Protein AF-J2ZM43-F1 (afdb_monomer_lite)

Radius of gyration: 31.18 Å; chains: 1; bounding box: 50×51×75 Å

Sequence (63 aa):
MSFFDALVYTLAYFPVISALACIDNPPPMPTTVHELRGQSYMRHRASYAGILHESRRGLVVGH

Structure (mmCIF, N/CA/C/O backbone):
data_AF-J2ZM43-F1
#
_entry.id   AF-J2ZM43-F1
#
loop_
_atom_site.group_PDB
_atom_site.id
_atom_site.type_symbol
_atom_site.label_atom_id
_atom_site.label_alt_id
_atom_site.label_comp_id
_atom_site.label_asym_id
_atom_site.label_entity_id
_atom_site.label_seq_id
_atom_site.pdbx_PDB_ins_code
_atom_site.Cartn_x
_atom_site.Cartn_y
_atom_site.Cartn_z
_atom_site.occupancy
_atom_site.B_iso_or_equiv
_atom_site.auth_seq_id
_atom_site.auth_comp_id
_atom_site.auth_asym_id
_atom_site.auth_atom_id
_atom_site.pdbx_PDB_model_num
ATOM 1 N N . MET A 1 1 ? 16.409 -6.754 -19.579 1.00 65.31 1 MET A N 1
ATOM 2 C CA . MET A 1 1 ? 16.082 -6.125 -18.284 1.00 65.31 1 MET A CA 1
ATOM 3 C C . MET A 1 1 ? 17.379 -5.937 -17.521 1.00 65.31 1 MET A C 1
ATOM 5 O O . MET A 1 1 ? 18.123 -6.901 -17.388 1.00 65.31 1 MET A O 1
ATOM 9 N N . SER A 1 2 ? 17.714 -4.697 -17.165 1.00 85.19 2 SER A N 1
ATOM 10 C CA . SER A 1 2 ? 18.984 -4.344 -16.507 1.00 85.19 2 SER A CA 1
ATOM 11 C C . SER A 1 2 ? 18.865 -4.478 -14.985 1.00 85.19 2 SER A C 1
ATOM 13 O O . SER A 1 2 ? 17.768 -4.389 -14.442 1.00 85.19 2 SER A O 1
ATOM 15 N N . PHE A 1 3 ? 19.984 -4.644 -14.278 1.00 83.06 3 PHE A N 1
ATOM 16 C CA . PHE A 1 3 ? 20.004 -4.670 -12.811 1.00 83.06 3 PHE A CA 1
ATOM 17 C C . PHE A 1 3 ? 19.402 -3.394 -12.196 1.00 83.06 3 PHE A C 1
ATOM 19 O O . PHE A 1 3 ? 18.589 -3.464 -11.279 1.00 83.06 3 PHE A O 1
ATOM 26 N N . PHE A 1 4 ? 19.737 -2.227 -12.752 1.00 84.50 4 PHE A N 1
ATOM 27 C CA . PHE A 1 4 ? 19.185 -0.945 -12.302 1.00 84.50 4 PHE A CA 1
ATOM 28 C C . PHE A 1 4 ? 17.674 -0.845 -12.518 1.00 84.50 4 PHE A C 1
ATOM 30 O O . PHE A 1 4 ? 16.974 -0.265 -11.696 1.00 84.50 4 PHE A O 1
ATOM 37 N N . ASP A 1 5 ? 17.174 -1.450 -13.591 1.00 84.31 5 ASP A N 1
ATOM 38 C CA . ASP A 1 5 ? 15.749 -1.481 -13.915 1.00 84.31 5 ASP A CA 1
ATOM 39 C C . ASP A 1 5 ? 14.974 -2.321 -12.888 1.00 84.31 5 ASP A C 1
ATOM 41 O O . ASP A 1 5 ? 13.960 -1.878 -12.355 1.00 84.3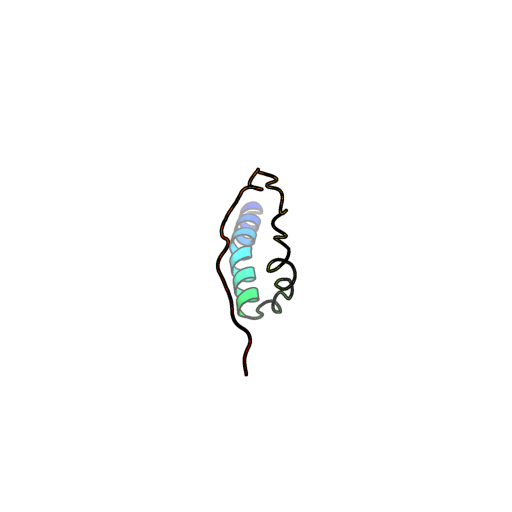1 5 ASP A O 1
ATOM 45 N N . ALA A 1 6 ? 15.526 -3.473 -12.490 1.00 89.69 6 ALA A N 1
ATOM 46 C CA . ALA A 1 6 ? 14.975 -4.286 -11.407 1.00 89.69 6 ALA A CA 1
ATOM 47 C C . ALA A 1 6 ? 14.980 -3.551 -10.052 1.00 89.69 6 ALA A C 1
ATOM 49 O O . ALA A 1 6 ? 14.019 -3.670 -9.290 1.00 89.69 6 ALA A O 1
ATOM 50 N N . LEU A 1 7 ? 16.022 -2.764 -9.751 1.00 89.25 7 LEU A N 1
ATOM 51 C CA . LEU A 1 7 ? 16.068 -1.947 -8.532 1.00 89.25 7 LEU A CA 1
ATOM 52 C C . LEU A 1 7 ? 14.998 -0.852 -8.537 1.00 89.25 7 LEU A C 1
ATOM 54 O O . LEU A 1 7 ? 14.260 -0.721 -7.562 1.00 89.25 7 LEU A O 1
ATOM 58 N N . VAL A 1 8 ? 14.878 -0.096 -9.631 1.00 91.25 8 VAL A N 1
ATOM 59 C CA . VAL A 1 8 ? 13.858 0.955 -9.779 1.00 91.25 8 VAL A CA 1
ATOM 60 C C . VAL A 1 8 ? 12.459 0.357 -9.688 1.00 91.25 8 VAL A C 1
ATOM 62 O O . VAL A 1 8 ? 11.621 0.873 -8.952 1.00 91.25 8 VAL A O 1
ATOM 65 N N . TYR A 1 9 ? 12.224 -0.765 -10.366 1.00 90.62 9 TYR A N 1
ATOM 66 C CA . TYR A 1 9 ? 10.960 -1.488 -10.314 1.00 90.62 9 TYR A CA 1
ATOM 67 C C . TYR A 1 9 ? 10.613 -1.938 -8.889 1.00 90.62 9 TYR A C 1
ATOM 69 O O . TYR A 1 9 ? 9.498 -1.716 -8.423 1.00 90.62 9 TYR A O 1
ATOM 77 N N . THR A 1 10 ? 11.582 -2.507 -8.166 1.00 89.50 10 THR A N 1
ATOM 78 C CA . THR A 1 10 ? 11.395 -2.954 -6.776 1.00 89.50 10 THR A CA 1
ATOM 79 C C . THR A 1 10 ? 11.073 -1.781 -5.850 1.00 89.50 10 THR A C 1
ATOM 81 O O . THR A 1 10 ? 10.147 -1.866 -5.044 1.00 89.50 10 THR A O 1
ATOM 84 N N . LEU A 1 11 ? 11.790 -0.661 -5.987 1.00 90.69 11 LEU A N 1
ATOM 85 C CA . LEU A 1 11 ? 11.546 0.550 -5.199 1.00 90.69 11 LEU A CA 1
ATOM 86 C C . LEU A 1 11 ? 10.190 1.188 -5.522 1.00 90.69 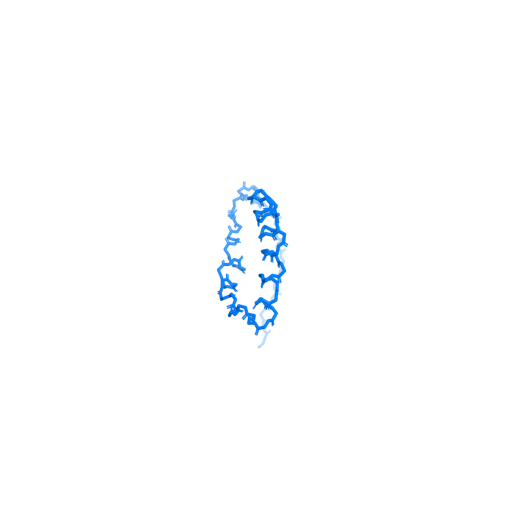11 LEU A C 1
ATOM 88 O O . LEU A 1 11 ? 9.509 1.656 -4.615 1.00 90.69 11 LEU A O 1
ATOM 92 N N . ALA A 1 12 ? 9.775 1.171 -6.790 1.00 93.31 12 ALA A N 1
ATOM 93 C CA . ALA A 1 12 ? 8.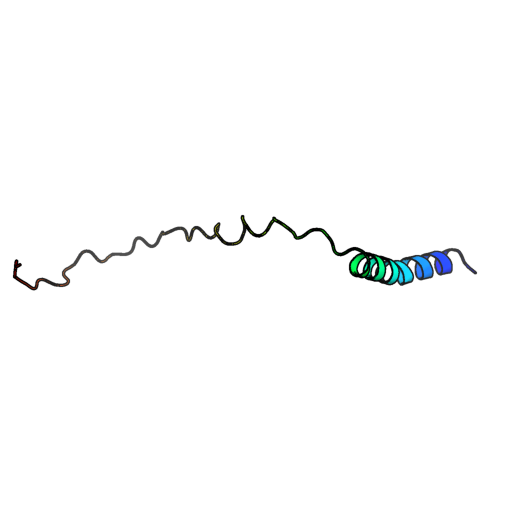468 1.665 -7.212 1.00 93.31 12 ALA A CA 1
ATOM 94 C C . ALA A 1 12 ? 7.316 0.790 -6.687 1.00 93.31 12 ALA A C 1
ATOM 96 O O . ALA A 1 12 ? 6.256 1.310 -6.342 1.00 93.31 12 ALA A O 1
ATOM 97 N N . TYR A 1 13 ? 7.528 -0.526 -6.577 1.00 92.69 13 TYR A N 1
ATOM 98 C CA . TYR A 1 13 ? 6.538 -1.461 -6.034 1.00 92.69 13 TYR A CA 1
ATOM 99 C C . TYR A 1 13 ? 6.462 -1.469 -4.505 1.00 92.69 13 TYR A C 1
ATOM 101 O O . TYR A 1 13 ? 5.419 -1.818 -3.950 1.00 92.69 13 TYR A O 1
ATOM 109 N N . PHE A 1 14 ? 7.527 -1.065 -3.812 1.00 90.25 14 PHE A N 1
ATOM 110 C CA . PHE A 1 14 ? 7.573 -1.018 -2.350 1.00 90.25 14 PHE A CA 1
ATOM 111 C C . PHE A 1 14 ? 6.384 -0.274 -1.701 1.00 90.25 14 PHE A C 1
ATOM 113 O O . PHE A 1 14 ? 5.720 -0.870 -0.848 1.00 90.25 14 PHE A O 1
ATOM 120 N N . PRO A 1 15 ? 6.038 0.973 -2.089 1.00 89.88 15 PRO A N 1
ATOM 121 C CA . PRO A 1 15 ? 4.884 1.663 -1.511 1.00 89.88 15 PRO A CA 1
ATOM 122 C C . PRO A 1 15 ? 3.552 0.987 -1.854 1.00 89.88 15 PRO A C 1
ATOM 124 O O . PRO A 1 15 ? 2.648 1.000 -1.026 1.00 89.88 15 PRO A O 1
ATOM 127 N N . VAL A 1 16 ? 3.432 0.367 -3.032 1.00 93.19 16 VAL A N 1
ATOM 128 C CA . VAL A 1 16 ? 2.207 -0.324 -3.472 1.00 93.19 16 VAL A CA 1
ATOM 129 C C . VAL A 1 16 ? 1.935 -1.547 -2.597 1.00 93.19 16 VAL A C 1
ATOM 131 O O . VAL A 1 16 ? 0.831 -1.706 -2.082 1.00 93.19 16 VAL A O 1
ATOM 134 N N . ILE A 1 17 ? 2.955 -2.380 -2.377 1.00 90.06 17 ILE A N 1
ATOM 135 C CA . ILE A 1 17 ? 2.859 -3.577 -1.530 1.00 90.06 17 ILE A CA 1
ATOM 136 C C . ILE A 1 17 ? 2.630 -3.182 -0.066 1.00 90.06 17 ILE A C 1
ATOM 138 O O . ILE A 1 17 ? 1.805 -3.785 0.614 1.00 90.06 17 ILE A O 1
ATOM 142 N N . SER A 1 18 ? 3.325 -2.145 0.410 1.00 85.94 18 SER A N 1
ATOM 143 C CA . SER A 1 18 ? 3.166 -1.628 1.774 1.00 85.94 18 SER A CA 1
ATOM 144 C C . SER A 1 18 ? 1.753 -1.088 2.027 1.00 85.94 18 SER A C 1
ATOM 146 O O . SER A 1 18 ? 1.135 -1.409 3.042 1.00 85.94 18 SER A O 1
ATOM 148 N N . ALA A 1 1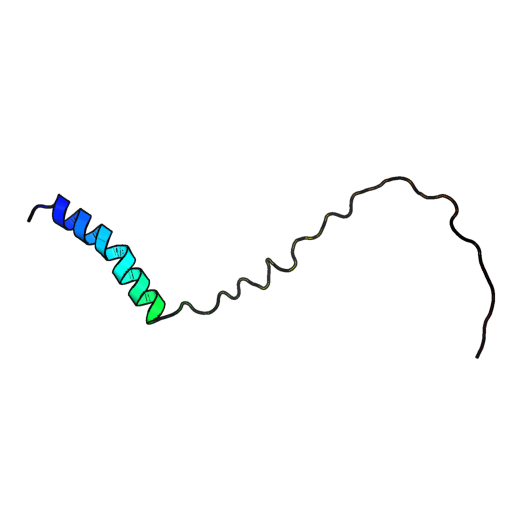9 ? 1.202 -0.322 1.080 1.00 90.31 19 ALA A N 1
ATOM 149 C CA . ALA A 1 19 ? -0.161 0.191 1.165 1.00 90.31 19 ALA A CA 1
ATOM 150 C C . ALA A 1 19 ? -1.196 -0.939 1.159 1.00 90.31 19 ALA A C 1
ATOM 152 O O . ALA A 1 19 ? -2.110 -0.919 1.980 1.00 90.31 19 ALA A O 1
ATOM 153 N N . LEU A 1 20 ? -1.025 -1.939 0.289 1.00 92.38 20 LEU A N 1
ATOM 154 C CA . LEU A 1 20 ? -1.892 -3.116 0.246 1.00 92.38 20 LEU A CA 1
ATOM 155 C C . LEU A 1 20 ? -1.887 -3.858 1.592 1.00 92.38 20 LEU A C 1
ATOM 157 O O . LEU A 1 20 ? -2.942 -4.063 2.181 1.00 92.38 20 LEU A O 1
ATOM 161 N N . ALA A 1 21 ? -0.702 -4.139 2.143 1.00 89.25 21 ALA A N 1
ATOM 162 C CA . ALA A 1 21 ? -0.567 -4.797 3.442 1.00 89.25 21 ALA A CA 1
ATOM 163 C C . ALA A 1 21 ? -1.200 -3.996 4.597 1.00 89.25 21 ALA A C 1
ATOM 165 O O . ALA A 1 21 ? -1.759 -4.587 5.517 1.00 89.25 21 ALA A O 1
ATOM 166 N N . CYS A 1 22 ? -1.136 -2.662 4.550 1.00 84.44 22 CYS A N 1
ATOM 167 C CA . CYS A 1 22 ? -1.774 -1.784 5.535 1.00 84.44 22 CYS A CA 1
ATOM 168 C C . CYS A 1 22 ? -3.310 -1.815 5.446 1.00 84.44 22 CYS A C 1
ATOM 170 O O . CYS A 1 22 ? -3.989 -1.724 6.467 1.00 84.44 22 CYS A O 1
ATOM 172 N N . ILE A 1 23 ? -3.857 -1.952 4.235 1.00 87.56 23 ILE A N 1
ATOM 173 C CA . ILE A 1 23 ? -5.304 -2.057 4.006 1.00 87.56 23 ILE A CA 1
ATOM 174 C C . ILE A 1 23 ? -5.817 -3.433 4.442 1.00 87.56 23 ILE A C 1
ATOM 176 O O . ILE A 1 23 ? -6.833 -3.512 5.129 1.00 87.56 23 ILE A O 1
ATOM 180 N N . ASP A 1 24 ? -5.107 -4.499 4.070 1.00 88.38 24 ASP A N 1
ATOM 181 C CA . ASP A 1 24 ? -5.502 -5.877 4.380 1.00 88.38 24 ASP A CA 1
ATOM 182 C C . ASP A 1 24 ? -5.311 -6.227 5.864 1.00 88.38 24 ASP A C 1
ATOM 184 O O . ASP A 1 24 ? -6.056 -7.033 6.421 1.00 88.38 24 ASP A O 1
ATOM 188 N N . ASN A 1 25 ? -4.320 -5.619 6.522 1.00 82.31 25 ASN A N 1
ATOM 189 C CA . ASN A 1 25 ? -4.020 -5.834 7.932 1.00 82.31 25 ASN A CA 1
ATOM 190 C C . ASN A 1 25 ? -3.713 -4.492 8.616 1.00 82.31 25 ASN A C 1
ATOM 192 O O . ASN A 1 25 ? -2.537 -4.140 8.784 1.00 82.31 25 ASN A O 1
ATOM 196 N N . PRO A 1 26 ? -4.751 -3.730 9.013 1.00 76.69 26 PRO A N 1
ATOM 197 C CA . PRO A 1 26 ? -4.542 -2.474 9.712 1.00 76.69 26 PRO A CA 1
ATOM 198 C C . PRO A 1 26 ? -3.738 -2.734 10.991 1.00 76.69 26 PRO A C 1
ATOM 200 O O . PRO A 1 26 ? -4.027 -3.693 11.717 1.00 76.69 26 PRO A O 1
ATOM 203 N N . PRO A 1 27 ? -2.715 -1.912 11.286 1.00 74.44 27 PRO A N 1
ATOM 204 C CA . PRO A 1 27 ? -1.903 -2.109 12.473 1.00 74.44 27 PRO A CA 1
ATOM 205 C C . PRO A 1 27 ? -2.793 -2.068 13.721 1.00 74.44 27 PRO A C 1
ATOM 207 O O . PRO A 1 27 ? -3.764 -1.301 13.764 1.00 74.44 27 PRO A O 1
ATOM 210 N N . PRO A 1 28 ? -2.471 -2.870 14.751 1.00 74.62 28 PRO A N 1
ATOM 211 C CA . PRO A 1 28 ? -3.198 -2.814 16.005 1.00 74.62 28 PRO A CA 1
ATOM 212 C C . PRO A 1 28 ? -3.162 -1.381 16.531 1.00 74.62 28 PRO A C 1
ATOM 214 O O . PRO A 1 28 ? -2.132 -0.706 16.456 1.00 74.62 28 PRO A O 1
ATOM 217 N N . MET A 1 29 ? -4.313 -0.921 17.021 1.00 79.88 29 MET A N 1
ATOM 218 C CA . MET A 1 29 ? -4.516 0.441 17.500 1.00 79.88 29 MET A CA 1
ATOM 219 C C . MET A 1 29 ? -3.318 0.901 18.345 1.00 79.88 29 MET A C 1
ATOM 221 O O . MET A 1 29 ? -2.992 0.233 19.331 1.00 79.88 29 MET A O 1
ATOM 225 N N . PRO A 1 30 ? -2.654 2.017 17.988 1.00 64.44 30 PRO A N 1
ATOM 226 C CA . PRO A 1 30 ? -1.563 2.539 18.786 1.00 64.44 30 PRO A CA 1
ATOM 227 C C . PRO A 1 30 ? -2.123 2.958 20.146 1.00 64.44 30 PRO A C 1
ATOM 229 O O . PRO A 1 30 ? -2.757 4.000 20.299 1.00 64.44 30 PRO A O 1
ATOM 232 N N . THR A 1 31 ? -1.870 2.142 21.165 1.00 61.81 31 THR A N 1
ATOM 233 C CA . THR A 1 31 ? -2.152 2.459 22.572 1.00 61.81 31 THR A CA 1
ATOM 234 C C . THR A 1 31 ? -1.231 3.561 23.113 1.00 61.81 31 THR A C 1
ATOM 236 O O . THR A 1 31 ? -1.317 3.930 24.280 1.00 61.81 31 THR A O 1
ATOM 239 N N . THR A 1 32 ? -0.397 4.164 22.260 1.00 58.91 32 THR A N 1
ATOM 240 C CA . THR A 1 32 ? 0.467 5.313 22.565 1.00 58.91 32 THR A CA 1
ATOM 241 C C . THR A 1 32 ? -0.297 6.627 22.773 1.00 58.91 32 THR A C 1
ATOM 243 O O . THR A 1 32 ? 0.298 7.630 23.165 1.00 58.91 32 THR A O 1
ATOM 246 N N . VAL A 1 33 ? -1.625 6.643 22.605 1.00 57.66 33 VAL A N 1
ATOM 247 C CA . VAL A 1 33 ? -2.494 7.795 22.923 1.00 57.66 33 VAL A CA 1
ATOM 248 C C . VAL A 1 33 ? -3.028 7.727 24.363 1.00 57.66 33 VAL A C 1
ATOM 250 O O . VAL A 1 33 ? -4.187 8.033 24.626 1.00 57.66 33 VAL A O 1
ATOM 253 N N . HIS A 1 34 ? -2.197 7.338 25.328 1.00 57.12 34 HIS A N 1
ATOM 254 C CA . HIS A 1 34 ? -2.454 7.691 26.731 1.00 57.12 34 HIS A CA 1
ATOM 255 C C . HIS A 1 34 ? -1.418 8.673 27.286 1.00 57.12 34 HIS A C 1
ATOM 257 O O . HIS A 1 34 ? -1.743 9.485 28.146 1.00 57.12 34 HIS A O 1
ATOM 263 N N . GLU A 1 35 ? -0.197 8.690 26.749 1.00 57.34 35 GLU A N 1
ATOM 264 C CA . GLU A 1 35 ? 0.884 9.474 27.356 1.00 57.34 35 GLU A CA 1
ATOM 265 C C . GLU A 1 35 ? 1.051 10.873 26.748 1.00 57.34 35 GLU A C 1
ATOM 267 O O . GLU A 1 35 ? 1.477 11.795 27.440 1.00 57.34 35 GLU A O 1
ATOM 272 N N . LEU A 1 36 ? 0.641 11.102 25.494 1.00 58.91 36 LEU A N 1
ATOM 273 C CA . LEU A 1 36 ? 0.817 12.420 24.863 1.00 58.91 36 LEU A CA 1
ATOM 274 C C . LEU A 1 36 ? -0.333 13.410 25.115 1.00 58.91 36 LEU A C 1
ATOM 276 O O . LEU A 1 36 ? -0.158 14.613 24.938 1.00 58.91 36 LEU A O 1
ATOM 280 N N . ARG A 1 37 ? -1.505 12.936 25.559 1.00 59.78 37 ARG A N 1
ATOM 281 C CA . ARG A 1 37 ? -2.693 13.778 25.815 1.00 59.78 37 ARG A CA 1
ATOM 282 C C . ARG A 1 37 ? -2.806 14.236 27.279 1.00 59.78 37 ARG A C 1
ATOM 284 O O . ARG A 1 37 ? -3.896 14.558 27.738 1.00 59.78 37 ARG A O 1
ATOM 291 N N . GLY A 1 38 ? -1.697 14.244 28.019 1.00 57.19 38 GLY A N 1
ATOM 292 C CA . GLY A 1 38 ? -1.676 14.654 29.430 1.00 57.19 38 GLY A CA 1
ATOM 293 C C . GLY A 1 38 ? -0.348 15.215 29.947 1.00 57.19 38 GLY A C 1
ATOM 294 O O . GLY A 1 38 ? -0.322 15.789 31.028 1.00 57.19 38 GLY A O 1
ATOM 295 N N . GLN A 1 39 ? 0.750 15.106 29.191 1.00 59.28 39 GLN A N 1
ATOM 296 C CA . GLN A 1 39 ? 2.096 15.498 29.646 1.00 59.28 39 GLN A CA 1
ATOM 297 C C . GLN A 1 39 ? 2.484 16.949 29.311 1.00 59.28 39 GLN A C 1
ATOM 299 O O . GLN A 1 39 ? 3.604 17.374 29.584 1.00 59.28 39 GLN A O 1
ATOM 304 N N . SER A 1 40 ? 1.559 17.757 28.783 1.00 60.47 40 SER A N 1
ATOM 305 C CA . SER A 1 40 ? 1.701 19.217 28.823 1.00 60.47 40 SER A CA 1
ATOM 306 C C . SER A 1 40 ? 1.430 19.698 30.253 1.00 60.47 40 SER A C 1
ATOM 308 O O . SER A 1 40 ? 0.415 20.331 30.543 1.00 60.47 40 SER A O 1
ATOM 310 N N . TYR A 1 41 ? 2.324 19.364 31.189 1.00 60.94 41 TYR A N 1
ATOM 311 C CA . TYR A 1 41 ? 2.383 20.060 32.466 1.00 60.94 41 TYR A CA 1
ATOM 312 C C . TYR A 1 41 ? 2.919 21.451 32.145 1.00 60.94 41 TYR A C 1
ATOM 314 O O . TYR A 1 41 ? 4.130 21.685 32.112 1.00 60.94 41 TYR A O 1
ATOM 322 N N . MET A 1 42 ? 2.001 22.354 31.799 1.00 55.56 42 MET A N 1
ATOM 323 C CA . MET A 1 42 ? 2.256 23.775 31.658 1.00 55.56 42 MET A CA 1
ATOM 324 C C . MET A 1 42 ? 2.987 24.194 32.932 1.00 55.56 42 MET A C 1
ATOM 326 O O . MET A 1 42 ? 2.394 24.250 34.008 1.00 55.56 42 MET A O 1
ATOM 330 N N . ARG A 1 43 ? 4.312 24.361 32.839 1.00 64.50 43 ARG A N 1
ATOM 331 C CA . ARG A 1 43 ? 5.150 24.763 33.966 1.00 64.50 43 ARG A CA 1
ATOM 332 C C . ARG A 1 43 ? 4.585 26.088 34.444 1.00 64.50 43 ARG A C 1
ATOM 334 O O . ARG A 1 43 ? 4.798 27.106 33.793 1.00 64.50 43 ARG A O 1
ATOM 341 N N . HIS A 1 44 ? 3.827 26.061 35.537 1.00 61.09 44 HIS A N 1
ATOM 342 C CA . HIS A 1 44 ? 3.207 27.244 36.109 1.00 61.09 44 HIS A CA 1
ATOM 343 C C . HIS A 1 44 ? 4.304 28.110 36.729 1.00 61.09 44 HIS A C 1
ATOM 345 O O . HIS A 1 44 ? 4.531 28.120 37.938 1.00 61.09 44 HIS A O 1
ATOM 351 N N . ARG A 1 45 ? 5.043 28.813 35.876 1.00 66.31 45 ARG A N 1
ATOM 352 C CA . ARG A 1 45 ? 5.931 29.884 36.282 1.00 66.31 45 ARG A CA 1
ATOM 353 C C . ARG A 1 45 ? 5.606 31.122 35.468 1.00 66.31 45 ARG A C 1
ATOM 355 O O . ARG A 1 45 ? 6.232 31.411 34.459 1.00 66.31 45 ARG A O 1
ATOM 362 N N . ALA A 1 46 ? 4.659 31.875 36.003 1.00 54.94 46 ALA A N 1
ATOM 363 C CA . ALA A 1 46 ? 4.715 33.322 35.989 1.00 54.94 46 ALA A CA 1
ATOM 364 C C . ALA A 1 46 ? 4.515 33.779 37.439 1.00 54.94 46 ALA A C 1
ATOM 366 O O . ALA A 1 46 ? 3.401 33.984 37.907 1.00 54.94 46 ALA A O 1
ATOM 367 N N . SER A 1 47 ? 5.620 33.878 38.182 1.00 64.88 47 SER A N 1
ATOM 368 C CA . SER A 1 47 ? 5.669 34.789 39.322 1.00 64.88 47 SER A CA 1
ATOM 369 C C . SER A 1 47 ? 5.557 36.198 38.747 1.00 64.88 47 SER A C 1
ATOM 371 O O . SER A 1 47 ? 6.545 36.718 38.237 1.00 64.88 47 SER A O 1
ATOM 373 N N . TYR A 1 48 ? 4.374 36.807 38.787 1.00 55.97 48 TYR A N 1
ATOM 374 C CA . TYR A 1 48 ? 4.256 38.244 38.576 1.00 55.97 48 TYR A CA 1
ATOM 375 C C . TYR A 1 48 ? 3.175 38.830 39.484 1.00 55.97 48 TYR A C 1
ATOM 377 O O . TYR A 1 48 ? 1.989 38.572 39.323 1.00 55.97 48 TYR A O 1
ATOM 385 N N . ALA A 1 49 ? 3.676 39.537 40.496 1.00 59.84 49 ALA A N 1
ATOM 386 C CA . ALA A 1 49 ? 3.085 40.642 41.239 1.00 59.84 49 ALA A CA 1
ATOM 387 C C . ALA A 1 49 ? 1.564 40.859 41.120 1.00 59.84 49 ALA A C 1
ATOM 389 O O . ALA A 1 49 ? 1.065 41.340 40.108 1.00 59.84 49 ALA A O 1
ATOM 390 N N . GLY A 1 50 ? 0.859 40.634 42.230 1.00 52.06 50 GLY A N 1
ATOM 391 C CA . GLY A 1 50 ? -0.530 41.060 42.379 1.00 52.06 50 GLY A CA 1
ATOM 392 C C . GLY A 1 50 ? -1.109 40.855 43.775 1.00 52.06 50 GLY A C 1
ATOM 393 O O . GLY A 1 50 ? -2.309 40.654 43.907 1.00 52.06 50 G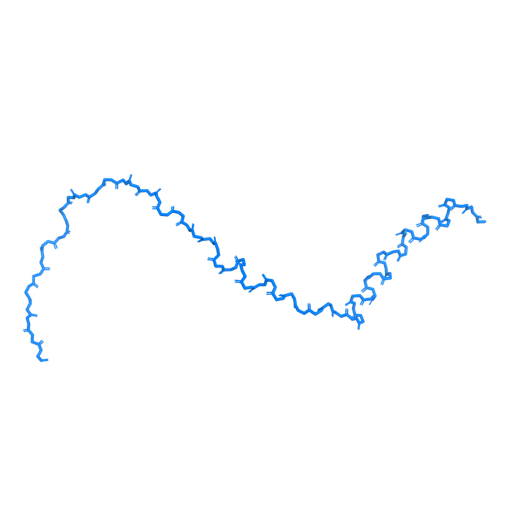LY A O 1
ATOM 394 N N . ILE A 1 51 ? -0.285 40.873 44.831 1.00 57.62 51 ILE A N 1
ATOM 395 C CA . ILE A 1 51 ? -0.808 41.010 46.195 1.00 57.62 51 ILE A CA 1
ATOM 396 C C . ILE A 1 51 ? -1.188 42.480 46.365 1.00 57.62 51 ILE A C 1
ATOM 398 O O . ILE A 1 51 ? -0.398 43.259 46.882 1.00 57.62 51 ILE A O 1
ATOM 402 N N . LEU A 1 52 ? -2.362 42.885 45.891 1.00 54.16 52 LEU A N 1
ATOM 403 C CA . LEU A 1 52 ? -3.010 44.084 46.404 1.00 54.16 52 LEU A CA 1
ATOM 404 C C . LEU A 1 52 ? -4.500 44.064 46.036 1.00 54.16 52 LEU A C 1
ATOM 406 O O . LEU A 1 52 ? -4.882 44.349 44.912 1.00 54.16 52 LEU A O 1
ATOM 410 N N . HIS A 1 53 ? -5.328 43.801 47.046 1.00 58.34 53 HIS A N 1
ATOM 411 C CA . HIS A 1 53 ? -6.548 44.581 47.251 1.00 58.34 53 HIS A CA 1
ATOM 412 C C . HIS A 1 53 ? -7.707 44.427 46.240 1.00 58.34 53 HIS A C 1
ATOM 414 O O . HIS A 1 53 ? -8.139 45.398 45.637 1.00 58.34 53 HIS A O 1
ATOM 420 N N . GLU A 1 54 ? -8.304 43.238 46.147 1.00 56.25 54 GLU A N 1
ATOM 421 C CA . GLU A 1 54 ? -9.614 43.022 45.504 1.00 56.25 54 GLU A CA 1
ATOM 422 C C . GLU A 1 54 ? -10.270 41.824 46.219 1.00 56.25 54 GLU A C 1
ATOM 424 O O . GLU A 1 54 ? -9.636 40.791 46.376 1.00 56.25 54 GLU A O 1
ATOM 429 N N . SER A 1 55 ? -11.477 41.813 46.767 1.00 54.34 55 SER A N 1
ATOM 430 C CA . SER A 1 55 ? -12.471 42.841 47.001 1.00 54.34 55 SER A CA 1
ATOM 431 C C . SER A 1 55 ? -13.256 42.383 48.232 1.00 54.34 55 SER A C 1
ATOM 433 O O . SER A 1 55 ? -13.782 41.273 48.301 1.00 54.34 55 SER A O 1
ATOM 435 N N . ARG A 1 56 ? -13.290 43.229 49.250 1.00 63.84 56 ARG A N 1
ATOM 436 C CA . ARG A 1 56 ? -14.047 43.058 50.490 1.00 63.84 56 ARG A CA 1
ATOM 437 C C . ARG A 1 56 ? -15.540 43.258 50.183 1.00 63.84 56 ARG A C 1
ATOM 439 O O . ARG A 1 56 ? -15.889 44.377 49.832 1.00 63.84 56 ARG A O 1
ATOM 446 N N . ARG A 1 57 ? -16.399 42.235 50.332 1.00 54.00 57 ARG A N 1
ATOM 447 C CA . ARG A 1 57 ? -17.892 42.274 50.434 1.00 54.00 57 ARG A CA 1
ATOM 448 C C . ARG A 1 57 ? -18.396 40.817 50.486 1.00 54.00 57 ARG A C 1
ATOM 450 O O . ARG A 1 57 ? -18.013 40.052 49.623 1.00 54.00 57 ARG A O 1
ATOM 457 N N . GLY A 1 58 ? -19.217 40.305 51.398 1.00 56.41 58 GLY A N 1
ATOM 458 C CA . GLY A 1 58 ? -19.954 40.803 52.555 1.00 56.41 58 GLY A CA 1
ATOM 459 C C . GLY A 1 58 ? -20.993 39.724 52.931 1.00 56.41 58 GLY A C 1
ATOM 460 O O . GLY A 1 58 ? -21.690 39.252 52.047 1.00 56.41 58 GLY A O 1
ATOM 461 N N . LEU A 1 59 ? -21.036 39.332 54.212 1.00 55.69 59 LEU A N 1
ATOM 462 C CA . LEU A 1 59 ? -22.206 38.881 54.998 1.00 55.69 59 LEU A CA 1
ATOM 463 C C . LEU A 1 59 ? -23.276 37.966 54.342 1.00 55.69 59 LEU A C 1
ATOM 465 O O . LEU A 1 59 ? -24.083 38.437 53.552 1.00 55.69 59 LEU A O 1
ATOM 469 N N . VAL A 1 60 ? -23.403 36.721 54.827 1.00 49.16 6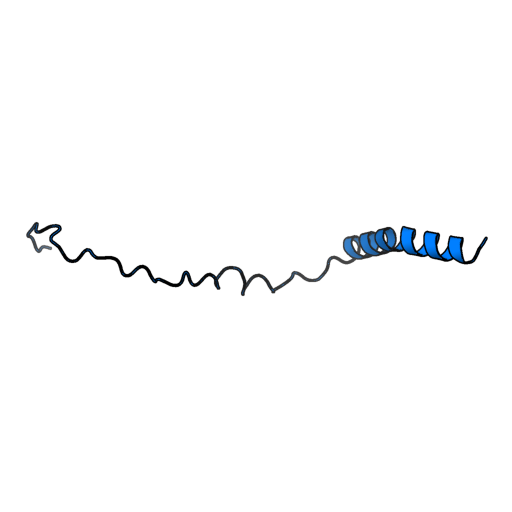0 VAL A N 1
ATOM 470 C CA . VAL A 1 60 ? -24.529 36.213 55.662 1.00 49.16 60 VAL A CA 1
ATOM 471 C C . VAL A 1 60 ? -24.637 34.677 55.590 1.00 49.16 60 VAL A C 1
ATOM 473 O O . VAL A 1 60 ? -24.644 34.074 54.525 1.00 49.16 60 VAL A O 1
ATOM 476 N N . VAL A 1 61 ? -24.721 34.084 56.782 1.00 49.38 61 VAL A N 1
ATOM 477 C CA . VAL A 1 61 ? -25.011 32.683 57.133 1.00 49.38 61 VAL A CA 1
ATOM 478 C C . VAL A 1 61 ? -26.520 32.387 57.035 1.00 49.38 61 VAL A C 1
ATOM 480 O O . VAL A 1 61 ? -27.318 33.238 57.415 1.00 49.38 61 VAL A O 1
ATOM 483 N N . GLY A 1 62 ? -26.900 31.163 56.643 1.00 48.47 62 GLY A N 1
ATOM 484 C CA . GLY A 1 62 ? -28.257 30.584 56.778 1.00 48.47 62 GLY A CA 1
ATOM 485 C C . GLY A 1 62 ? -28.639 29.786 55.523 1.00 48.47 62 GLY A C 1
ATOM 486 O O . GLY A 1 62 ? -28.440 30.288 54.424 1.00 48.47 62 GLY A O 1
ATOM 487 N N . HIS A 1 63 ? -29.123 28.545 55.582 1.00 42.31 63 HIS A N 1
ATOM 488 C CA . HIS A 1 63 ? -30.064 27.923 56.519 1.00 42.31 63 HIS A CA 1
ATOM 489 C C . HIS A 1 63 ? -29.845 26.401 56.560 1.00 42.31 63 HIS A C 1
ATOM 491 O O . HIS A 1 63 ? -29.460 25.845 55.505 1.00 42.31 63 HIS A O 1
#

Secondary structure (DSSP, 8-state):
--HHHHHHHHHHHHHHHHHHHHHHSPPP--TTTTTTTT-------------S-----------

Foldseek 3Di:
DDPVVVVVVVVVCVVVVVVVCCVVDPPDPPPVVPPPVPPPPVPPDDPDDDPDDDDDDDDDDDD

Organism: Actinomyces naeslundii (strain ATCC 12104 / DSM 43013 / CCUG 2238 / JCM 8349 / NCTC 10301 / Howell 279) (NCBI:txid1115803)

pLDDT: mean 70.6, std 15.49, range [42.31, 93.31]